Protein AF-A0A9Q1EUZ8-F1 (afdb_monomer_lite)

Foldseek 3Di:
DVVLVVVLVVLLVVLLVVLLVLVPDPDPVSVVQQPADWDKDWDWDQDPVRDIDIDIDIDRPDDGSSVVVSVVVVVVVCVVVPVVPDDPVSVVCSVVVSVVSVVVSVVVVVVVVVVVVVVVVVVVVVPDPPDDDDDDDD

pLDDT: mean 80.63, std 17.15, range [33.41, 96.69]

Radius of gyration: 24.56 Å; chains: 1; bounding box: 74×37×62 Å

Secondary structure (DSSP, 8-state):
-HHHHHHHHHHHHHHHHHHHHHHT---HHHHHHT---EEEEEEEEE-TTSPEEEEEEEEESS--HHHHHHHHHHHHHHHHTTGGGS-HHHHHHHHHHHHHHHHHHHHHHHHHHHHHHHHHHHHHTTS-----------

Structure (mmCIF, N/CA/C/O backbone):
data_AF-A0A9Q1EUZ8-F1
#
_entry.id   AF-A0A9Q1EUZ8-F1
#
loop_
_atom_site.group_PDB
_atom_site.id
_atom_site.type_symbol
_atom_site.label_atom_id
_atom_site.label_alt_id
_atom_site.label_comp_id
_atom_site.label_asym_id
_atom_site.label_entity_id
_atom_site.label_seq_id
_atom_site.pdbx_PDB_ins_code
_atom_site.Cartn_x
_atom_site.Cartn_y
_atom_site.Cartn_z
_atom_site.occupancy
_atom_site.B_iso_or_equiv
_atom_site.auth_seq_id
_atom_site.auth_comp_id
_atom_site.auth_asym_id
_atom_site.auth_atom_id
_atom_site.pdbx_PDB_model_num
ATOM 1 N N . MET A 1 1 ? 16.989 5.428 -17.709 1.00 70.31 1 MET A N 1
ATOM 2 C CA . MET A 1 1 ? 16.317 6.174 -16.622 1.00 70.31 1 MET A CA 1
ATOM 3 C C . MET A 1 1 ? 14.834 6.344 -16.920 1.00 70.31 1 MET A C 1
ATOM 5 O O . MET A 1 1 ? 14.034 5.830 -16.157 1.00 70.31 1 MET A O 1
ATOM 9 N N . GLU A 1 2 ? 14.455 6.940 -18.054 1.00 87.94 2 GLU A N 1
ATOM 10 C CA . GLU A 1 2 ? 13.038 7.210 -18.363 1.00 87.94 2 GLU A CA 1
ATOM 11 C C . GLU A 1 2 ? 12.147 5.958 -18.450 1.00 87.94 2 GLU A C 1
ATOM 13 O O . GLU A 1 2 ? 11.058 5.939 -17.888 1.00 87.94 2 GLU A O 1
ATOM 18 N N . ALA A 1 3 ? 12.634 4.867 -19.053 1.00 90.56 3 ALA A N 1
ATOM 19 C CA . ALA A 1 3 ? 11.889 3.605 -19.108 1.00 90.56 3 ALA A CA 1
ATOM 20 C C . ALA A 1 3 ? 11.552 3.048 -17.711 1.00 90.56 3 ALA A C 1
ATOM 22 O O . ALA A 1 3 ? 10.429 2.605 -17.479 1.00 90.56 3 ALA A O 1
ATOM 23 N N . TYR A 1 4 ? 12.496 3.126 -16.765 1.00 90.88 4 TYR A N 1
ATOM 24 C CA . TYR A 1 4 ? 12.273 2.693 -15.385 1.00 90.88 4 TYR A CA 1
ATOM 25 C C . TYR A 1 4 ? 11.244 3.563 -14.673 1.00 90.88 4 TYR A C 1
ATOM 27 O O . TYR A 1 4 ? 10.407 3.025 -13.962 1.00 90.88 4 TYR A O 1
ATOM 35 N N . ARG A 1 5 ? 11.271 4.879 -14.909 1.00 91.56 5 ARG A N 1
ATOM 36 C CA . ARG A 1 5 ? 10.309 5.834 -14.346 1.00 91.56 5 ARG A CA 1
ATOM 37 C C . ARG A 1 5 ? 8.890 5.600 -14.871 1.00 91.56 5 ARG A C 1
ATOM 39 O O . ARG A 1 5 ? 7.929 5.623 -14.108 1.00 91.56 5 ARG A O 1
ATOM 46 N N . ILE A 1 6 ? 8.753 5.363 -16.177 1.00 94.38 6 ILE A N 1
ATOM 47 C CA . ILE A 1 6 ? 7.460 5.055 -16.803 1.00 94.38 6 ILE A CA 1
ATOM 48 C C . ILE A 1 6 ? 6.915 3.737 -16.249 1.00 94.38 6 ILE A C 1
ATOM 50 O O . ILE A 1 6 ? 5.751 3.672 -15.852 1.00 94.38 6 ILE A O 1
ATOM 54 N N . TRP A 1 7 ? 7.758 2.703 -16.191 1.00 94.38 7 TRP A N 1
ATOM 55 C CA . TRP A 1 7 ? 7.381 1.403 -15.647 1.00 94.38 7 TRP A CA 1
ATOM 56 C C . TRP A 1 7 ? 6.995 1.487 -14.166 1.00 94.38 7 TRP A C 1
ATOM 58 O O . TRP A 1 7 ? 5.919 1.015 -13.808 1.00 94.38 7 TRP A O 1
ATOM 68 N N . SER A 1 8 ? 7.807 2.129 -13.319 1.00 94.19 8 SER A N 1
ATOM 69 C CA . SER A 1 8 ? 7.534 2.233 -11.881 1.00 94.19 8 SER A CA 1
ATOM 70 C C . SER A 1 8 ? 6.240 2.997 -11.604 1.00 94.19 8 SER A C 1
ATOM 72 O O . SER A 1 8 ? 5.414 2.544 -10.813 1.00 94.19 8 SER A O 1
ATOM 74 N N . SER A 1 9 ? 6.008 4.105 -12.314 1.00 94.44 9 SER A N 1
ATOM 75 C CA . SER A 1 9 ? 4.767 4.876 -12.216 1.00 94.44 9 SER A CA 1
ATOM 76 C C . SER A 1 9 ? 3.547 4.070 -12.671 1.00 94.44 9 SER A C 1
ATOM 78 O O . SER A 1 9 ? 2.504 4.106 -12.018 1.00 94.44 9 SER A O 1
ATOM 80 N N . ALA A 1 10 ? 3.656 3.333 -13.781 1.00 95.56 10 ALA A N 1
ATOM 81 C CA . ALA A 1 10 ? 2.566 2.501 -14.281 1.00 95.56 10 ALA A CA 1
ATOM 82 C C . ALA A 1 10 ? 2.234 1.348 -13.327 1.00 95.56 10 ALA A C 1
ATOM 84 O O . ALA A 1 10 ? 1.060 1.130 -13.031 1.00 95.56 10 ALA A O 1
ATOM 85 N N . LEU A 1 11 ? 3.258 0.663 -12.816 1.00 95.62 11 LEU A N 1
ATOM 86 C CA . LEU A 1 11 ? 3.117 -0.420 -11.850 1.00 95.62 11 LEU A CA 1
ATOM 87 C C . LEU A 1 11 ? 2.468 0.070 -10.552 1.00 95.62 11 LEU A C 1
ATOM 89 O O . LEU A 1 11 ? 1.473 -0.497 -10.110 1.00 95.62 11 LEU A O 1
ATOM 93 N N . SER A 1 12 ? 3.001 1.150 -9.977 1.00 96.62 12 SER A N 1
ATOM 94 C CA . SER A 1 12 ? 2.480 1.754 -8.749 1.00 96.62 12 SER A CA 1
ATOM 95 C C . SER A 1 12 ? 0.999 2.114 -8.888 1.00 96.62 12 SER A C 1
ATOM 97 O O . SER A 1 12 ? 0.182 1.701 -8.067 1.00 96.62 12 SER A O 1
ATOM 99 N N . ARG A 1 13 ? 0.618 2.781 -9.985 1.00 96.25 13 ARG A N 1
ATOM 100 C CA . ARG A 1 13 ? -0.782 3.134 -10.260 1.00 96.25 13 ARG A CA 1
ATOM 101 C C . ARG A 1 13 ? -1.705 1.923 -10.360 1.00 96.25 13 ARG A C 1
ATOM 103 O O . ARG A 1 13 ? -2.816 1.982 -9.845 1.00 96.25 13 ARG A O 1
ATOM 110 N N . GLU A 1 14 ? -1.288 0.855 -11.038 1.00 96.19 14 GLU A N 1
ATOM 111 C CA . GLU A 1 14 ? -2.137 -0.332 -11.189 1.00 96.19 14 GLU A CA 1
ATOM 112 C C . GLU A 1 14 ? -2.330 -1.057 -9.853 1.00 96.19 14 GLU A C 1
ATOM 114 O O . GLU A 1 14 ? -3.455 -1.414 -9.499 1.00 96.19 14 GLU A O 1
ATOM 119 N N . LEU A 1 15 ? -1.253 -1.211 -9.075 1.00 96.44 15 LEU A N 1
ATOM 120 C CA . LEU A 1 15 ? -1.316 -1.831 -7.751 1.00 96.44 15 LEU A CA 1
ATOM 121 C C . LEU A 1 15 ? -2.191 -1.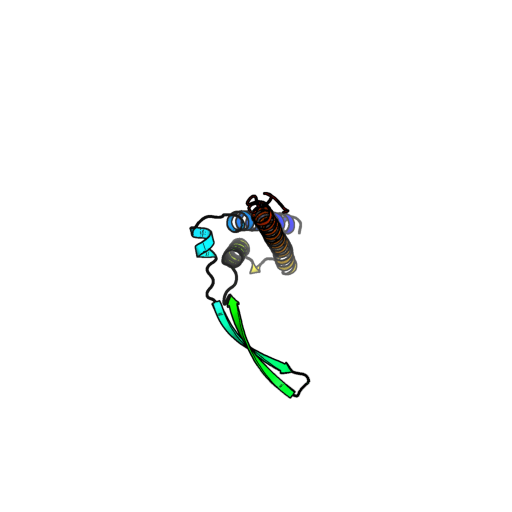024 -6.792 1.00 96.44 15 LEU A C 1
ATOM 123 O O . LEU A 1 15 ? -3.053 -1.600 -6.131 1.00 96.44 15 LEU A O 1
ATOM 127 N N . VAL A 1 16 ? -2.023 0.301 -6.762 1.00 96.31 16 VAL A N 1
ATOM 128 C CA . VAL A 1 16 ? -2.853 1.201 -5.950 1.00 96.31 16 VAL A CA 1
ATOM 129 C C . VAL A 1 16 ? -4.310 1.134 -6.397 1.00 96.31 16 VAL A C 1
ATOM 131 O O . VAL A 1 16 ? -5.192 1.027 -5.556 1.00 96.31 16 VAL A O 1
ATOM 134 N N . ARG A 1 17 ? -4.594 1.107 -7.706 1.00 95.62 17 ARG A N 1
ATOM 135 C CA . ARG A 1 17 ? -5.969 0.979 -8.213 1.00 95.62 17 ARG A CA 1
ATOM 136 C C . ARG A 1 17 ? -6.632 -0.315 -7.742 1.00 95.62 17 ARG A C 1
ATOM 138 O O . ARG A 1 17 ? -7.773 -0.281 -7.280 1.00 95.62 17 ARG A O 1
ATOM 145 N N . SER A 1 18 ? -5.928 -1.444 -7.841 1.00 93.12 18 SER A N 1
ATOM 146 C CA . SER A 1 18 ? -6.425 -2.733 -7.346 1.00 93.12 18 SER A CA 1
ATOM 147 C C . SER A 1 18 ? -6.640 -2.707 -5.832 1.00 93.12 18 SER A C 1
ATOM 149 O O . SER A 1 18 ? -7.650 -3.213 -5.345 1.00 93.12 18 SER A O 1
ATOM 151 N N . PHE A 1 19 ? -5.704 -2.110 -5.095 1.00 92.88 19 PHE A N 1
ATOM 152 C CA . PHE A 1 19 ? -5.784 -1.941 -3.650 1.00 92.88 19 PHE A CA 1
ATOM 153 C C . PHE A 1 19 ? -6.996 -1.092 -3.246 1.00 92.88 19 PHE A C 1
ATOM 155 O O . PHE A 1 19 ? -7.795 -1.545 -2.434 1.00 92.88 19 PHE A O 1
ATOM 162 N N . THR A 1 20 ? -7.195 0.078 -3.857 1.00 93.06 20 THR A N 1
ATOM 163 C CA . THR A 1 20 ? -8.340 0.964 -3.605 1.00 93.06 20 THR A CA 1
ATOM 164 C C . THR A 1 20 ? -9.659 0.262 -3.899 1.00 93.06 20 THR A C 1
ATOM 166 O O . THR A 1 20 ? -10.597 0.380 -3.111 1.00 93.06 20 THR A O 1
ATOM 169 N N . GLY A 1 21 ? -9.734 -0.489 -5.003 1.00 90.88 21 GLY A N 1
ATOM 170 C CA . GLY A 1 21 ? -10.919 -1.272 -5.348 1.00 90.88 21 GLY A CA 1
ATOM 171 C C . GLY A 1 21 ? -11.259 -2.298 -4.268 1.00 90.88 21 GLY A C 1
ATOM 172 O O . GLY A 1 21 ? -12.401 -2.361 -3.820 1.00 90.88 21 GLY A O 1
ATOM 173 N N . ALA A 1 22 ? -10.265 -3.050 -3.793 1.00 87.75 22 ALA A N 1
ATOM 174 C CA . ALA A 1 22 ? -10.459 -4.012 -2.712 1.00 87.75 22 ALA A CA 1
ATOM 175 C C . ALA A 1 22 ? -10.815 -3.331 -1.378 1.00 87.75 22 ALA A C 1
ATOM 177 O O . ALA A 1 22 ? -11.727 -3.786 -0.693 1.00 87.75 22 ALA A O 1
ATOM 178 N N . LEU A 1 23 ? -10.141 -2.226 -1.042 1.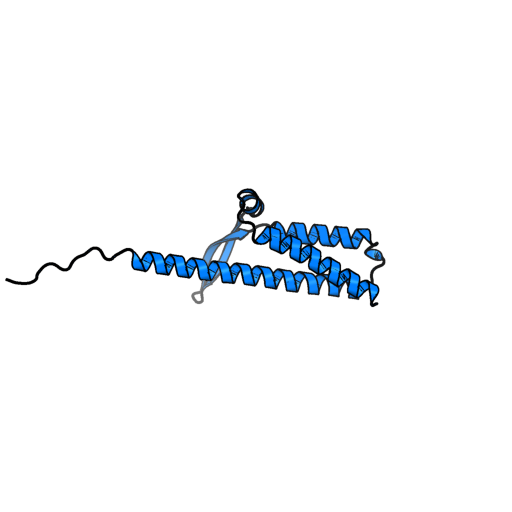00 87.62 23 LEU A N 1
ATOM 179 C CA . LEU A 1 23 ? -10.300 -1.489 0.214 1.00 87.62 23 LEU A CA 1
ATOM 180 C C . LEU A 1 23 ? -11.716 -0.930 0.404 1.00 87.62 23 LEU A C 1
ATOM 182 O O . LEU A 1 23 ? -12.238 -0.961 1.513 1.00 87.62 23 LEU A O 1
ATOM 186 N N . HIS A 1 24 ? -12.328 -0.423 -0.668 1.00 85.00 24 HIS A N 1
ATOM 187 C CA . HIS A 1 24 ? -13.654 0.206 -0.630 1.00 85.00 24 HIS A CA 1
ATOM 188 C C . HIS A 1 24 ? -14.800 -0.765 -0.951 1.00 85.00 24 HIS A C 1
ATOM 190 O O . HIS A 1 24 ? -15.953 -0.351 -1.071 1.00 85.00 24 HIS A O 1
ATOM 196 N N . THR A 1 25 ? -14.505 -2.054 -1.130 1.00 83.44 25 THR A N 1
ATOM 197 C CA . THR A 1 25 ? -15.538 -3.061 -1.371 1.00 83.44 25 THR A CA 1
ATOM 198 C C . THR A 1 25 ? -16.162 -3.491 -0.039 1.00 83.44 25 THR A C 1
ATOM 200 O O . THR A 1 25 ? -15.489 -4.100 0.786 1.00 83.44 25 THR A O 1
ATOM 203 N N . ASP A 1 26 ? -17.468 -3.274 0.142 1.00 72.31 26 ASP A N 1
ATOM 204 C CA . ASP A 1 26 ? -18.245 -3.660 1.344 1.00 72.31 26 ASP A CA 1
ATOM 205 C C . ASP A 1 26 ? -18.822 -5.096 1.272 1.00 72.31 26 ASP A C 1
ATOM 207 O O . ASP A 1 26 ? -19.886 -5.411 1.808 1.00 72.31 26 ASP A O 1
ATOM 211 N N . SER A 1 27 ? -18.149 -6.010 0.570 1.00 78.62 27 SER A N 1
ATOM 212 C CA . SER A 1 27 ? -18.600 -7.405 0.475 1.00 78.62 27 SER A CA 1
ATOM 213 C C . SER A 1 27 ? -18.356 -8.181 1.779 1.00 78.62 27 SER A C 1
ATOM 215 O O . SER A 1 27 ? -17.380 -7.953 2.488 1.00 78.62 27 SER A O 1
ATOM 217 N N . ALA A 1 28 ? -19.175 -9.195 2.073 1.00 70.56 28 ALA A N 1
ATOM 218 C CA . ALA A 1 28 ? -18.921 -10.076 3.221 1.00 70.56 28 ALA A CA 1
ATOM 219 C C . ALA A 1 28 ? -17.531 -10.748 3.151 1.00 70.56 28 ALA A C 1
ATOM 221 O O . ALA A 1 28 ? -16.876 -10.940 4.172 1.00 70.56 28 ALA A O 1
ATOM 222 N N . GLY A 1 29 ? -17.055 -11.058 1.938 1.00 70.69 29 GLY A N 1
ATOM 223 C CA . GLY A 1 29 ? -15.726 -11.627 1.712 1.00 70.69 29 GLY A CA 1
ATOM 224 C C . GLY A 1 29 ? -14.584 -10.660 2.029 1.00 70.69 29 GLY A C 1
ATOM 225 O O . GLY A 1 29 ? -13.583 -11.087 2.595 1.00 70.69 29 GLY A O 1
ATOM 226 N N . SER A 1 30 ? -14.731 -9.366 1.732 1.00 66.62 30 SER A N 1
ATOM 227 C CA . SER A 1 30 ? -13.727 -8.351 2.082 1.00 66.62 30 SER A CA 1
ATOM 228 C C . SER A 1 30 ? -13.695 -8.091 3.586 1.00 66.62 30 SER A C 1
ATOM 230 O O . SER A 1 30 ? -12.612 -8.029 4.159 1.00 66.62 30 SER A O 1
ATOM 232 N N . VAL A 1 31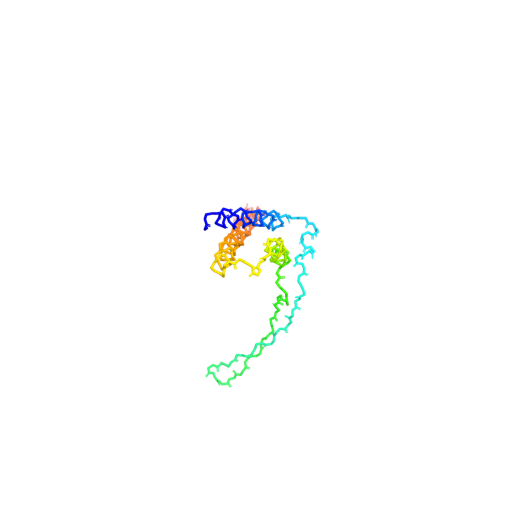 ? -14.852 -8.071 4.255 1.00 66.25 31 VAL A N 1
ATOM 233 C CA . VAL A 1 31 ? -14.923 -7.978 5.725 1.00 66.25 31 VAL A CA 1
ATOM 234 C C . VAL A 1 31 ? -14.204 -9.157 6.390 1.00 66.25 31 VAL A C 1
ATOM 236 O O . VAL A 1 31 ? -13.375 -8.957 7.278 1.00 66.25 31 VAL A O 1
ATOM 239 N N . LEU A 1 32 ? -14.454 -10.385 5.930 1.00 69.94 32 LEU A N 1
ATOM 240 C CA . LEU A 1 32 ? -13.769 -11.572 6.451 1.00 69.94 32 LEU A CA 1
ATOM 241 C C . LEU A 1 32 ? -12.275 -11.588 6.104 1.00 69.94 32 LEU A C 1
ATOM 243 O O . LEU A 1 32 ? -11.469 -11.970 6.944 1.00 69.94 32 LEU A O 1
ATOM 247 N N . ALA A 1 33 ? -11.884 -11.125 4.914 1.00 64.50 33 ALA A N 1
ATOM 248 C CA . ALA A 1 33 ? -10.475 -10.986 4.546 1.00 64.50 33 ALA A CA 1
ATOM 249 C C . ALA A 1 33 ? -9.740 -9.962 5.428 1.00 64.50 33 ALA A C 1
ATOM 251 O O . ALA A 1 33 ? -8.540 -10.087 5.647 1.00 64.50 33 ALA A O 1
ATOM 252 N N . THR A 1 34 ? -10.448 -8.970 5.977 1.00 65.44 34 THR A N 1
ATOM 253 C CA . THR A 1 34 ? -9.892 -8.023 6.957 1.00 65.44 34 THR A CA 1
ATOM 254 C C . THR A 1 34 ? -9.924 -8.507 8.402 1.00 65.44 34 THR A C 1
ATOM 256 O O . THR A 1 34 ? -9.432 -7.790 9.272 1.00 65.44 34 THR A O 1
ATOM 259 N N . ALA A 1 35 ? -10.486 -9.688 8.684 1.00 66.25 35 ALA A N 1
ATOM 260 C CA . ALA A 1 35 ? -10.526 -10.234 10.034 1.00 66.25 35 ALA A CA 1
ATOM 261 C C . ALA A 1 35 ? -9.110 -10.640 10.468 1.00 66.25 35 ALA A C 1
ATOM 263 O O . ALA A 1 35 ? -8.647 -11.753 10.227 1.00 66.25 35 ALA A O 1
ATOM 264 N N . THR A 1 36 ? -8.399 -9.703 11.088 1.00 68.50 36 THR A N 1
ATOM 265 C CA . THR A 1 36 ? -7.092 -9.950 11.686 1.00 68.50 36 THR A CA 1
ATOM 266 C C . THR A 1 36 ? -7.260 -10.692 13.006 1.00 68.50 36 THR A C 1
ATOM 268 O O . THR A 1 36 ? -8.233 -10.497 13.739 1.00 68.50 36 THR A O 1
ATOM 271 N N . ASN A 1 37 ? -6.295 -11.551 13.333 1.00 74.81 37 ASN A N 1
ATOM 272 C CA . ASN A 1 37 ? -6.176 -12.065 14.690 1.00 74.81 37 ASN A CA 1
ATOM 273 C C . ASN A 1 37 ? -5.791 -10.901 15.620 1.00 74.81 37 ASN A C 1
ATOM 275 O O . ASN A 1 37 ? -4.909 -10.114 15.274 1.00 74.81 37 ASN A O 1
ATOM 279 N N . TRP A 1 38 ? -6.443 -10.779 16.775 1.00 84.75 38 TRP A N 1
ATOM 280 C CA . TRP A 1 38 ? -6.158 -9.722 17.750 1.00 84.75 38 TRP A CA 1
ATOM 281 C C . TRP A 1 38 ? -5.379 -10.307 18.924 1.00 84.75 38 TRP A C 1
ATOM 283 O O . TRP A 1 38 ? -5.850 -11.241 19.571 1.00 84.75 38 TRP A O 1
ATOM 293 N N . GLU A 1 39 ? -4.202 -9.754 19.194 1.00 87.50 39 GLU A N 1
ATOM 294 C CA . GLU A 1 39 ? -3.353 -10.133 20.324 1.00 87.50 39 GLU A CA 1
ATOM 295 C C . GLU A 1 39 ? -3.602 -9.193 21.508 1.00 87.50 39 GLU A C 1
ATOM 297 O O . GLU A 1 39 ? -3.793 -7.990 21.322 1.00 87.50 39 GLU A O 1
ATOM 302 N N . GLU A 1 40 ? -3.643 -9.748 22.721 1.00 89.50 40 GLU A N 1
ATOM 303 C CA . GLU A 1 40 ? -3.762 -8.977 23.960 1.00 89.50 40 GLU A CA 1
ATOM 304 C C . GLU A 1 40 ? -2.366 -8.573 24.446 1.00 89.50 40 GLU A C 1
ATOM 306 O O . GLU A 1 40 ? -1.524 -9.433 24.692 1.00 89.50 40 GLU A O 1
ATOM 311 N N . LEU A 1 41 ? -2.133 -7.268 24.592 1.00 88.12 41 LEU A N 1
ATOM 312 C CA . LEU A 1 41 ? -0.912 -6.711 25.162 1.00 88.12 41 LEU A CA 1
ATOM 313 C C . LEU A 1 41 ? -1.187 -6.106 26.536 1.00 88.12 41 LEU A C 1
ATOM 315 O O . LEU A 1 41 ? -2.136 -5.336 26.711 1.00 88.12 41 LEU A O 1
ATOM 319 N N . GLU A 1 42 ? -0.308 -6.417 27.486 1.00 89.94 42 GLU A N 1
ATOM 320 C CA . GLU A 1 42 ? -0.244 -5.758 28.787 1.00 89.94 42 GLU A CA 1
ATOM 321 C C . GLU A 1 42 ? 0.683 -4.543 28.699 1.00 89.94 42 GLU A C 1
ATOM 323 O O . GLU A 1 42 ? 1.854 -4.656 28.339 1.00 89.94 42 GLU A O 1
ATOM 328 N N . ILE A 1 43 ? 0.146 -3.369 29.019 1.00 89.12 43 ILE A N 1
ATOM 329 C CA . ILE A 1 43 ? 0.895 -2.122 29.133 1.00 89.12 43 ILE A CA 1
ATOM 330 C C . ILE A 1 43 ? 1.046 -1.821 30.617 1.00 89.12 43 ILE A C 1
ATOM 332 O O . ILE A 1 43 ? 0.053 -1.749 31.342 1.00 89.12 43 ILE A O 1
ATOM 336 N N . GLN A 1 44 ? 2.286 -1.631 31.056 1.00 85.25 44 GLN A N 1
ATOM 337 C CA . GLN A 1 44 ? 2.598 -1.144 32.392 1.00 85.25 44 GLN A CA 1
ATOM 338 C C . GLN A 1 44 ? 3.010 0.321 32.306 1.00 85.25 44 GLN A C 1
ATOM 340 O O . GLN A 1 44 ? 3.984 0.657 31.637 1.00 85.25 44 GLN A O 1
ATOM 345 N N . GLU A 1 45 ? 2.267 1.182 32.991 1.00 83.81 45 GLU A N 1
ATOM 346 C CA . GLU A 1 45 ? 2.583 2.600 33.136 1.00 83.81 45 GLU A CA 1
ATOM 347 C C . GLU A 1 45 ? 2.940 2.897 34.590 1.00 83.81 45 GLU A C 1
ATOM 349 O O . GLU A 1 45 ? 2.240 2.486 35.514 1.00 83.81 45 GLU A O 1
ATOM 354 N N . GLU A 1 46 ? 4.035 3.618 34.803 1.00 81.81 46 GLU A N 1
ATOM 355 C CA . GLU A 1 46 ? 4.428 4.105 36.123 1.00 81.81 46 GLU A CA 1
ATOM 356 C C . GLU A 1 46 ? 3.778 5.474 36.354 1.00 81.81 46 GLU A C 1
ATOM 358 O O . GLU A 1 46 ? 4.046 6.437 35.637 1.00 81.81 46 GLU A O 1
ATOM 363 N N . ALA A 1 47 ? 2.881 5.562 37.335 1.00 78.31 47 ALA A N 1
ATOM 364 C CA . ALA A 1 47 ? 2.264 6.819 37.729 1.00 78.31 47 ALA A CA 1
ATOM 365 C C . ALA A 1 47 ? 3.266 7.692 38.498 1.00 78.31 47 ALA A C 1
ATOM 367 O O . ALA A 1 47 ? 4.138 7.184 39.203 1.00 78.31 47 ALA A O 1
ATOM 368 N N . GLU A 1 48 ? 3.078 9.015 38.462 1.00 79.50 48 GLU A N 1
ATOM 369 C CA . GLU A 1 48 ? 3.912 9.994 39.188 1.00 79.50 48 GLU A CA 1
ATOM 370 C C . GLU A 1 48 ? 3.985 9.733 40.709 1.00 79.50 48 GLU A C 1
ATOM 372 O O . GLU A 1 48 ? 4.911 10.179 41.381 1.00 79.50 48 GLU A O 1
ATOM 377 N N . SER A 1 49 ? 3.029 8.974 41.257 1.00 78.62 49 SER A N 1
ATOM 378 C CA . SER A 1 49 ? 2.990 8.528 42.654 1.00 78.62 49 SER A CA 1
ATOM 379 C C . SER A 1 49 ? 3.877 7.311 42.966 1.00 78.62 49 SER A C 1
ATOM 381 O O . SER A 1 49 ? 3.884 6.853 44.109 1.00 78.62 49 SER A O 1
ATOM 383 N N . GLY A 1 50 ? 4.592 6.759 41.979 1.00 76.50 50 GLY A N 1
ATOM 384 C CA . GLY A 1 50 ? 5.385 5.530 42.111 1.00 76.50 50 GLY A CA 1
ATOM 385 C C . GLY A 1 50 ? 4.550 4.243 42.116 1.00 76.50 50 GLY A C 1
ATOM 386 O O . GLY A 1 50 ? 5.057 3.178 42.459 1.00 76.50 50 GLY A O 1
ATOM 387 N N . SER A 1 51 ? 3.263 4.328 41.764 1.00 75.06 51 SER A N 1
ATOM 388 C CA . SER A 1 51 ? 2.396 3.158 41.580 1.00 75.06 51 SER A CA 1
ATOM 389 C C . SER A 1 51 ? 2.385 2.726 40.114 1.00 75.06 51 SER A C 1
ATOM 391 O O . SER A 1 51 ? 2.294 3.567 39.226 1.00 75.06 51 SER A O 1
ATOM 393 N N . SER A 1 52 ? 2.469 1.423 39.841 1.00 77.06 52 SER A N 1
ATOM 394 C CA . SER A 1 52 ? 2.356 0.899 38.476 1.00 77.06 52 SER A CA 1
ATOM 395 C C . SER A 1 52 ? 0.900 0.567 38.143 1.00 77.06 52 SER A C 1
ATOM 397 O O . SER A 1 52 ? 0.259 -0.201 38.867 1.00 77.06 52 SER A O 1
ATOM 399 N N . VAL A 1 53 ? 0.388 1.074 37.028 1.00 84.62 53 VAL A N 1
ATOM 400 C CA . VAL A 1 53 ? -0.930 0.744 36.481 1.00 84.62 53 VAL A CA 1
ATOM 401 C C . VAL A 1 53 ? -0.734 -0.233 35.327 1.00 84.62 53 VAL A C 1
ATOM 403 O O . VAL A 1 53 ? -0.019 0.061 34.375 1.00 84.62 53 VAL A O 1
ATOM 406 N N . THR A 1 54 ? -1.354 -1.414 35.409 1.00 85.12 54 THR A N 1
ATOM 407 C CA . THR A 1 54 ? -1.354 -2.391 34.306 1.00 85.12 54 THR A CA 1
ATOM 408 C C . THR A 1 54 ? -2.674 -2.298 33.548 1.00 85.12 54 THR A C 1
ATOM 410 O O . THR A 1 54 ? -3.741 -2.436 34.147 1.00 85.12 54 THR A O 1
ATOM 413 N N . SER A 1 55 ? -2.615 -2.078 32.238 1.00 88.81 55 SER A N 1
ATOM 414 C CA . SER A 1 55 ? -3.778 -2.072 31.348 1.00 88.81 55 SER A CA 1
ATOM 415 C C . SER A 1 55 ? -3.631 -3.131 30.257 1.00 88.81 55 SER A C 1
ATOM 417 O O . SER A 1 55 ? -2.523 -3.502 29.882 1.00 88.81 55 SER A O 1
ATOM 419 N N . LYS A 1 56 ? -4.759 -3.655 29.769 1.00 89.25 56 LYS A N 1
ATOM 420 C CA . LYS A 1 56 ? -4.802 -4.641 28.684 1.00 89.25 56 LYS A CA 1
ATOM 421 C C . LYS A 1 56 ? -5.443 -4.016 27.462 1.00 89.25 56 LYS A C 1
ATOM 423 O O . LYS A 1 56 ? -6.587 -3.567 27.535 1.00 89.25 56 LYS A O 1
ATOM 428 N N . ILE A 1 57 ? -4.727 -4.014 26.345 1.00 90.62 57 ILE A N 1
ATOM 429 C CA . ILE A 1 57 ? -5.257 -3.582 25.051 1.00 90.62 57 ILE A CA 1
ATOM 430 C C . ILE A 1 57 ? -5.202 -4.731 24.053 1.00 90.62 57 ILE A C 1
ATOM 432 O O . ILE A 1 57 ? -4.420 -5.662 24.208 1.00 90.62 57 ILE A O 1
ATOM 436 N N . ARG A 1 58 ? -6.028 -4.664 23.007 1.00 86.25 58 ARG A N 1
ATOM 437 C CA . ARG A 1 58 ? -5.943 -5.594 21.880 1.00 86.25 58 ARG A CA 1
ATOM 438 C C . ARG A 1 58 ? -5.440 -4.874 20.647 1.00 86.25 58 ARG A C 1
ATOM 440 O O . ARG A 1 58 ? -5.980 -3.826 20.299 1.00 86.25 58 ARG A O 1
ATOM 447 N N . LEU A 1 59 ? -4.455 -5.459 19.977 1.00 84.81 59 LEU A N 1
ATOM 448 C CA . LEU A 1 59 ? -3.904 -4.945 18.727 1.00 84.81 59 LEU A CA 1
ATOM 449 C C . LEU A 1 59 ? -4.010 -6.001 17.619 1.00 84.81 59 LEU A C 1
ATOM 451 O O . LEU A 1 59 ? -3.941 -7.198 17.908 1.00 84.81 59 LEU A O 1
ATOM 455 N N . PRO A 1 60 ? -4.171 -5.594 16.349 1.00 83.25 60 PRO A N 1
ATOM 456 C CA . PRO A 1 60 ? -4.056 -6.515 15.228 1.00 83.25 60 PRO A CA 1
ATOM 457 C C . PRO A 1 60 ? -2.663 -7.157 15.217 1.00 83.25 60 PRO A C 1
ATOM 459 O O . PRO A 1 60 ? -1.659 -6.454 15.135 1.00 83.25 60 PRO A O 1
ATOM 462 N N . ALA A 1 61 ? -2.600 -8.486 15.250 1.00 82.38 61 ALA A N 1
ATOM 463 C CA . ALA A 1 61 ? -1.345 -9.242 15.215 1.00 82.38 61 ALA A CA 1
ATOM 464 C C . ALA A 1 61 ? -0.700 -9.271 13.814 1.00 82.38 61 ALA A C 1
ATOM 466 O O . ALA A 1 61 ? 0.416 -9.755 13.636 1.00 82.38 61 ALA A O 1
ATOM 467 N N . GLN A 1 62 ? -1.424 -8.808 12.791 1.00 79.00 62 GLN A N 1
ATOM 468 C CA . GLN A 1 62 ? -1.022 -8.868 11.389 1.00 79.00 62 GLN A CA 1
ATOM 469 C C . GLN A 1 62 ? -1.400 -7.574 10.659 1.00 79.00 62 GLN A C 1
ATOM 471 O O . GLN A 1 62 ? -2.387 -6.925 11.029 1.00 79.00 62 GLN A O 1
ATOM 476 N N . PRO A 1 63 ? -0.650 -7.198 9.603 1.00 77.94 63 PRO A N 1
ATOM 477 C CA . PRO A 1 63 ? -1.063 -6.124 8.712 1.00 77.94 63 PRO A CA 1
ATOM 478 C C . PRO A 1 63 ? -2.398 -6.466 8.046 1.00 77.94 63 PRO A C 1
ATOM 480 O O . PRO A 1 63 ? -2.775 -7.632 7.919 1.00 77.94 63 PRO A O 1
ATOM 483 N N . SER A 1 64 ? -3.111 -5.441 7.581 1.00 80.81 64 SER A N 1
ATOM 484 C CA . SER A 1 64 ? -4.345 -5.677 6.836 1.00 80.81 64 SER A CA 1
ATOM 485 C C . SER A 1 64 ? -4.069 -6.485 5.562 1.00 80.81 64 SER A C 1
ATOM 487 O O . SER A 1 64 ? -3.040 -6.314 4.896 1.00 80.81 64 SER A O 1
ATOM 489 N N . TRP A 1 65 ? -5.024 -7.336 5.191 1.00 83.69 65 TRP A N 1
ATOM 490 C CA . TRP A 1 65 ? -4.935 -8.167 3.992 1.00 83.69 65 TRP A CA 1
ATOM 491 C C . TRP A 1 65 ? -4.645 -7.364 2.717 1.00 83.69 65 TRP A C 1
ATOM 493 O O . TRP A 1 65 ? -3.863 -7.797 1.871 1.00 83.69 65 TRP A O 1
ATOM 503 N N . TYR A 1 66 ? -5.220 -6.165 2.599 1.00 88.06 66 TYR A N 1
ATOM 504 C CA . TYR A 1 66 ? -5.022 -5.289 1.444 1.00 88.06 66 TYR A CA 1
ATOM 505 C C . TYR A 1 66 ? -3.549 -4.905 1.253 1.00 88.06 66 TYR A C 1
ATOM 507 O O . TYR A 1 66 ? -3.031 -4.990 0.140 1.00 88.06 66 TYR A O 1
ATOM 515 N N . ILE A 1 67 ? -2.858 -4.547 2.343 1.00 89.31 67 ILE A N 1
ATOM 516 C CA . ILE A 1 67 ? -1.420 -4.250 2.321 1.00 89.31 67 ILE A CA 1
ATOM 517 C C . ILE A 1 67 ? -0.617 -5.494 1.964 1.00 89.31 67 ILE A C 1
ATOM 519 O O . ILE A 1 67 ? 0.280 -5.428 1.127 1.00 89.31 67 ILE A O 1
ATOM 523 N N . GLN A 1 68 ? -0.942 -6.633 2.575 1.00 89.81 68 GLN A N 1
ATOM 524 C CA . GLN A 1 68 ? -0.216 -7.874 2.328 1.00 89.81 68 GLN A CA 1
ATOM 525 C C . GLN A 1 68 ? -0.318 -8.306 0.857 1.00 89.81 68 GLN A C 1
ATOM 527 O O . GLN A 1 68 ? 0.695 -8.655 0.249 1.00 89.81 68 GLN A O 1
ATOM 532 N N . SER A 1 69 ? -1.512 -8.224 0.262 1.00 90.69 69 SER A N 1
ATOM 533 C CA . SER A 1 69 ? -1.726 -8.519 -1.158 1.00 90.69 69 SER A CA 1
ATOM 534 C C . SER A 1 69 ? -0.985 -7.536 -2.069 1.00 90.69 69 SER A C 1
ATOM 536 O O . SER A 1 69 ? -0.318 -7.968 -3.011 1.00 90.69 69 SER A O 1
ATOM 538 N N . LEU A 1 70 ? -1.027 -6.234 -1.762 1.00 94.44 70 LEU A N 1
ATOM 539 C CA . LEU A 1 70 ? -0.303 -5.213 -2.522 1.00 94.44 70 LEU A CA 1
ATOM 540 C C . LEU A 1 70 ? 1.210 -5.459 -2.511 1.00 94.44 70 LEU A C 1
ATOM 542 O O . LEU A 1 70 ? 1.833 -5.464 -3.572 1.00 94.44 70 LEU A O 1
ATOM 546 N N . LEU A 1 71 ? 1.799 -5.707 -1.337 1.00 94.62 71 LEU A N 1
ATOM 547 C CA . LEU A 1 71 ? 3.235 -5.968 -1.202 1.00 94.62 71 LEU A CA 1
ATOM 548 C C . LEU A 1 71 ? 3.646 -7.251 -1.929 1.00 94.62 71 LEU A C 1
ATOM 550 O O . LEU A 1 71 ? 4.683 -7.281 -2.592 1.00 94.62 71 LEU A O 1
ATOM 554 N N . PHE A 1 72 ? 2.821 -8.297 -1.853 1.00 94.31 72 PHE A N 1
ATOM 555 C CA . PHE A 1 72 ? 3.059 -9.538 -2.582 1.00 94.31 72 PHE A CA 1
ATOM 556 C C . PHE A 1 72 ? 3.085 -9.307 -4.100 1.00 94.31 72 PHE A C 1
ATOM 558 O O . PHE A 1 72 ? 4.038 -9.714 -4.767 1.00 94.31 72 PHE A O 1
ATOM 565 N N . HIS A 1 73 ? 2.093 -8.602 -4.649 1.00 95.50 73 HIS A N 1
ATOM 566 C CA . HIS A 1 73 ? 2.046 -8.300 -6.081 1.00 95.50 73 HIS A CA 1
ATOM 567 C C . HIS A 1 73 ? 3.164 -7.349 -6.525 1.00 95.50 73 HIS A C 1
ATOM 569 O O . HIS A 1 73 ? 3.738 -7.553 -7.594 1.00 95.50 73 HIS A O 1
ATOM 575 N N . LEU A 1 74 ? 3.544 -6.371 -5.697 1.00 95.44 74 LEU A N 1
ATOM 576 C CA . LEU A 1 74 ? 4.706 -5.517 -5.956 1.00 95.44 74 LEU A CA 1
ATOM 577 C C . LEU A 1 74 ? 5.986 -6.352 -6.097 1.00 95.44 74 LEU A C 1
ATOM 579 O O . LEU A 1 74 ? 6.733 -6.185 -7.061 1.00 95.44 74 LEU A O 1
ATOM 583 N N . CYS A 1 75 ? 6.212 -7.293 -5.176 1.00 94.69 75 CYS A N 1
ATOM 584 C CA . CYS A 1 75 ? 7.349 -8.209 -5.229 1.00 94.69 75 CYS A CA 1
ATOM 585 C C . CYS A 1 75 ? 7.318 -9.102 -6.475 1.00 94.69 75 CYS A C 1
ATOM 587 O O . CYS A 1 75 ? 8.358 -9.290 -7.105 1.00 94.69 75 CYS A O 1
ATOM 589 N N . LEU A 1 76 ? 6.153 -9.638 -6.856 1.00 95.62 76 LEU A N 1
ATOM 590 C CA . LEU A 1 76 ? 6.021 -10.432 -8.082 1.00 95.62 76 LEU A CA 1
ATOM 591 C C . LEU A 1 76 ? 6.411 -9.628 -9.324 1.00 95.62 76 LEU A C 1
ATOM 593 O O . LEU A 1 76 ? 7.176 -10.113 -10.154 1.00 95.62 76 LEU A O 1
ATOM 597 N N . GLU A 1 77 ? 5.927 -8.395 -9.436 1.00 94.94 77 GLU A N 1
ATOM 598 C CA . GLU A 1 77 ? 6.179 -7.535 -10.593 1.00 94.94 77 GLU A CA 1
ATOM 599 C C . GLU A 1 77 ? 7.645 -7.100 -10.689 1.00 94.94 77 GLU A C 1
ATOM 601 O O . GLU A 1 77 ? 8.235 -7.132 -11.770 1.00 94.94 77 GLU A O 1
ATOM 606 N N . VAL A 1 78 ? 8.270 -6.786 -9.553 1.00 94.44 78 VAL A N 1
ATOM 607 C CA . VAL A 1 78 ? 9.711 -6.508 -9.473 1.00 94.44 78 VAL A CA 1
ATOM 608 C C . VAL A 1 78 ? 10.530 -7.751 -9.837 1.00 94.44 78 VAL A C 1
ATOM 610 O O . VAL A 1 78 ? 11.483 -7.666 -10.612 1.00 94.44 78 VAL A O 1
ATOM 613 N N . ASN A 1 79 ? 10.160 -8.926 -9.327 1.00 93.50 79 ASN A N 1
ATOM 614 C CA . ASN A 1 79 ? 10.868 -10.169 -9.630 1.00 93.50 79 ASN A CA 1
ATOM 615 C C . ASN A 1 79 ? 10.711 -10.580 -11.100 1.00 93.50 79 ASN A C 1
ATOM 617 O O . ASN A 1 79 ? 11.669 -11.083 -11.687 1.00 93.50 79 ASN A O 1
ATOM 621 N N . ARG A 1 80 ? 9.557 -10.302 -11.722 1.00 92.94 80 ARG A N 1
ATOM 622 C CA . ARG A 1 80 ? 9.284 -10.606 -13.136 1.00 92.94 80 ARG A CA 1
ATOM 623 C C . ARG A 1 80 ? 10.245 -9.903 -14.091 1.00 92.94 80 ARG A C 1
ATOM 625 O O . ARG A 1 80 ? 10.600 -10.474 -15.117 1.00 92.94 80 ARG A O 1
ATOM 632 N N . VAL A 1 81 ? 10.674 -8.687 -13.761 1.00 91.38 81 VAL A N 1
ATOM 633 C CA . VAL A 1 81 ? 11.633 -7.916 -14.573 1.00 91.38 81 VAL A CA 1
ATOM 634 C C . VAL A 1 81 ? 13.092 -8.154 -14.170 1.00 91.38 81 VAL A C 1
ATOM 636 O O . VAL A 1 81 ? 13.985 -7.480 -14.674 1.00 91.38 81 VAL A O 1
ATOM 639 N N . GLY A 1 82 ? 13.349 -9.104 -13.265 1.00 87.62 82 GLY A N 1
ATOM 640 C CA . GLY A 1 82 ? 14.680 -9.351 -12.724 1.00 87.62 82 GLY A CA 1
ATOM 641 C C . GLY A 1 82 ? 15.098 -8.266 -11.735 1.00 87.62 82 GLY A C 1
ATOM 642 O O . GLY A 1 82 ? 16.066 -7.554 -11.969 1.00 87.62 82 GLY A O 1
ATOM 643 N N . GLY A 1 83 ? 14.393 -8.152 -10.606 1.00 83.31 83 GLY A N 1
ATOM 644 C CA . GLY A 1 83 ? 14.602 -7.099 -9.602 1.00 83.31 83 GLY A CA 1
ATOM 645 C C . GLY A 1 83 ? 16.043 -6.911 -9.109 1.00 83.31 83 GLY A C 1
ATOM 646 O O . GLY A 1 83 ? 16.420 -5.802 -8.747 1.00 83.31 83 GLY A O 1
ATOM 647 N N . HIS A 1 84 ? 16.877 -7.953 -9.167 1.00 86.56 84 HIS A N 1
ATOM 648 C CA . HIS A 1 84 ? 18.309 -7.878 -8.852 1.00 86.56 84 HIS A CA 1
ATOM 649 C C . HIS A 1 84 ? 19.116 -7.011 -9.837 1.00 86.56 84 HIS A C 1
ATOM 651 O O . HIS A 1 84 ? 20.187 -6.526 -9.484 1.00 86.56 84 HIS A O 1
ATOM 657 N N . ALA A 1 85 ? 18.616 -6.815 -11.058 1.00 88.12 85 ALA A N 1
ATOM 658 C CA . ALA A 1 85 ? 19.216 -5.968 -12.084 1.00 88.12 85 ALA A CA 1
ATOM 659 C C . ALA A 1 85 ? 18.702 -4.516 -12.037 1.00 88.12 85 ALA A C 1
ATOM 661 O O . ALA A 1 85 ? 19.235 -3.652 -12.738 1.00 88.12 85 ALA A O 1
ATOM 662 N N . LEU A 1 86 ? 17.676 -4.223 -11.225 1.00 89.62 86 LEU A N 1
ATOM 663 C CA . LEU A 1 86 ? 17.137 -2.872 -11.099 1.00 89.62 86 LEU A CA 1
ATOM 664 C C . LEU A 1 86 ? 18.043 -1.997 -10.219 1.00 89.62 86 LEU A C 1
ATOM 666 O O . LEU A 1 86 ? 18.483 -2.432 -9.151 1.00 89.62 86 LEU A O 1
ATOM 670 N N . PRO A 1 87 ? 18.289 -0.730 -10.605 1.00 92.31 87 PRO A N 1
ATOM 671 C CA . PRO A 1 87 ? 18.990 0.208 -9.742 1.00 92.31 87 PRO A CA 1
ATOM 672 C C . PRO A 1 87 ? 18.266 0.367 -8.401 1.00 92.31 87 PRO A C 1
ATOM 674 O O . PRO A 1 87 ? 17.050 0.564 -8.358 1.00 92.31 87 PRO A O 1
ATOM 677 N N . LYS A 1 88 ? 19.021 0.370 -7.297 1.00 92.38 88 LYS A N 1
ATOM 678 C CA . LYS A 1 88 ? 18.463 0.530 -5.942 1.00 92.38 88 LYS A CA 1
ATOM 679 C C . LYS A 1 88 ? 17.596 1.787 -5.804 1.00 92.38 88 LYS A C 1
ATOM 681 O O . LYS A 1 88 ? 16.560 1.738 -5.151 1.00 92.38 88 LYS A O 1
ATOM 686 N N . VAL A 1 89 ? 17.997 2.882 -6.453 1.00 92.94 89 VAL A N 1
ATOM 687 C CA . VAL A 1 89 ? 17.242 4.145 -6.463 1.00 92.94 89 VAL A CA 1
ATOM 688 C C . VAL A 1 89 ? 15.851 3.944 -7.066 1.00 92.94 89 VAL A C 1
ATOM 690 O O . VAL A 1 89 ? 14.867 4.336 -6.454 1.00 92.94 89 VAL A O 1
ATOM 693 N N . THR A 1 90 ? 15.744 3.236 -8.194 1.00 92.88 90 THR A N 1
ATOM 694 C CA . THR A 1 90 ? 14.456 2.933 -8.839 1.00 92.88 90 THR A CA 1
ATOM 695 C C . THR A 1 90 ? 13.536 2.122 -7.928 1.00 92.88 90 THR A C 1
ATOM 697 O O . THR A 1 90 ? 12.344 2.405 -7.861 1.00 92.88 90 THR A O 1
ATOM 700 N N . LEU A 1 91 ? 14.077 1.136 -7.205 1.00 93.56 91 LEU A N 1
ATOM 701 C CA . LEU A 1 91 ? 13.300 0.338 -6.251 1.00 93.56 91 LEU A CA 1
ATOM 702 C C . LEU A 1 91 ? 12.791 1.183 -5.076 1.00 93.56 91 LEU A C 1
ATOM 704 O O . LEU A 1 91 ? 11.640 1.044 -4.672 1.00 93.56 91 LEU A O 1
ATOM 708 N N . GLN A 1 92 ? 13.636 2.066 -4.540 1.00 94.06 92 GLN A N 1
ATOM 709 C CA . GLN A 1 92 ? 13.263 2.954 -3.439 1.00 94.06 92 GLN A CA 1
ATOM 710 C C . GLN A 1 92 ? 12.208 3.979 -3.859 1.00 94.06 92 GLN A C 1
ATOM 712 O O . GLN A 1 92 ? 11.271 4.226 -3.105 1.00 94.06 92 GLN A O 1
ATOM 717 N N . GLU A 1 93 ? 12.338 4.553 -5.056 1.00 94.19 93 GLU A N 1
ATOM 718 C CA . GLU A 1 93 ? 11.349 5.477 -5.613 1.00 94.19 93 GLU A CA 1
ATOM 719 C C . GLU A 1 93 ? 10.015 4.779 -5.874 1.00 94.19 93 GLU A C 1
ATOM 721 O O . GLU A 1 93 ? 8.986 5.265 -5.422 1.00 94.19 93 GLU A O 1
ATOM 726 N N . LEU A 1 94 ? 10.036 3.601 -6.507 1.00 95.06 94 LEU A N 1
ATOM 727 C CA . LEU A 1 94 ? 8.838 2.788 -6.719 1.00 95.06 94 LEU A CA 1
ATOM 728 C C . LEU A 1 94 ? 8.111 2.499 -5.400 1.00 95.06 94 LEU A C 1
ATOM 730 O O . LEU A 1 94 ? 6.896 2.676 -5.319 1.00 95.06 94 LEU A O 1
ATOM 734 N N . LEU A 1 95 ? 8.848 2.050 -4.379 1.00 95.19 95 LEU A N 1
ATOM 735 C CA . LEU A 1 95 ? 8.268 1.707 -3.085 1.00 95.19 95 LEU A CA 1
ATOM 736 C C . LEU A 1 95 ? 7.669 2.936 -2.399 1.00 95.19 95 LEU A C 1
ATOM 738 O O . LEU A 1 95 ? 6.530 2.875 -1.947 1.00 95.19 95 LEU A O 1
ATOM 742 N N . ARG A 1 96 ? 8.413 4.046 -2.345 1.00 95.44 96 ARG A N 1
ATOM 743 C CA . ARG A 1 96 ? 7.952 5.292 -1.725 1.00 95.44 96 ARG A CA 1
ATOM 744 C C . ARG A 1 96 ? 6.695 5.813 -2.415 1.00 95.44 96 ARG A C 1
ATOM 746 O O . ARG A 1 96 ? 5.671 5.969 -1.764 1.00 95.44 96 ARG A O 1
ATOM 753 N N . ASP A 1 97 ? 6.742 5.980 -3.735 1.00 94.88 97 ASP A N 1
ATOM 754 C CA . ASP A 1 97 ? 5.629 6.547 -4.495 1.00 94.88 97 ASP A CA 1
ATOM 755 C C . ASP A 1 97 ? 4.375 5.653 -4.410 1.00 94.88 97 ASP A C 1
ATOM 757 O O . ASP A 1 97 ? 3.248 6.148 -4.427 1.00 94.88 97 ASP A O 1
ATOM 761 N N . CYS A 1 98 ? 4.544 4.327 -4.329 1.00 96.62 98 CYS A N 1
ATOM 762 C CA . CYS A 1 98 ? 3.441 3.386 -4.121 1.00 96.62 98 CYS A CA 1
ATOM 763 C C . CYS A 1 98 ? 2.845 3.496 -2.711 1.00 96.62 98 CYS A C 1
ATOM 765 O O . CYS A 1 98 ? 1.627 3.600 -2.572 1.00 96.62 98 CYS A O 1
ATOM 767 N N . LEU A 1 99 ? 3.681 3.514 -1.670 1.00 95.62 99 LEU A N 1
ATOM 768 C CA . LEU A 1 99 ? 3.215 3.567 -0.284 1.00 95.62 99 LEU A CA 1
ATOM 769 C C . LEU A 1 99 ? 2.594 4.921 0.083 1.00 95.62 99 LEU A C 1
ATOM 771 O O . LEU A 1 99 ? 1.588 4.933 0.788 1.00 95.62 99 LEU A O 1
ATOM 775 N N . ASP A 1 100 ? 3.104 6.036 -0.444 1.00 96.69 100 ASP A N 1
ATOM 776 C CA . ASP A 1 100 ? 2.516 7.368 -0.230 1.00 96.69 100 ASP A CA 1
ATOM 777 C C . ASP A 1 100 ? 1.071 7.435 -0.761 1.00 96.69 100 ASP A C 1
ATOM 779 O O . ASP A 1 100 ? 0.162 7.964 -0.112 1.00 96.69 100 ASP A O 1
ATOM 783 N N . GLN A 1 101 ? 0.825 6.829 -1.927 1.00 96.19 101 GLN A N 1
ATOM 784 C CA . GLN A 1 101 ? -0.524 6.706 -2.481 1.00 96.19 101 GLN A CA 1
ATOM 785 C C . GLN A 1 101 ? -1.411 5.797 -1.622 1.00 96.19 101 GLN A C 1
ATOM 787 O O . GLN A 1 101 ? -2.560 6.137 -1.361 1.00 96.19 101 GLN A O 1
ATOM 792 N N . VAL A 1 102 ? -0.890 4.670 -1.134 1.00 95.12 102 VAL A N 1
ATOM 793 C CA . VAL A 1 102 ? -1.638 3.766 -0.245 1.00 95.12 102 VAL A CA 1
ATOM 794 C C . VAL A 1 102 ? -2.054 4.461 1.054 1.00 95.12 102 VAL A C 1
ATOM 796 O O . VAL A 1 102 ? -3.203 4.326 1.474 1.00 95.12 102 VAL A O 1
ATOM 799 N N . VAL A 1 103 ? -1.156 5.235 1.673 1.00 95.00 103 VAL A N 1
ATOM 800 C CA . VAL A 1 103 ? -1.472 6.036 2.868 1.00 95.00 103 VAL A CA 1
ATOM 801 C C . VAL A 1 103 ? -2.589 7.030 2.560 1.00 95.00 103 VAL A C 1
ATOM 803 O O . VAL A 1 103 ? -3.575 7.080 3.292 1.00 95.00 103 VAL A O 1
ATOM 806 N N . THR A 1 104 ? -2.495 7.732 1.429 1.00 95.56 104 THR A N 1
ATOM 807 C CA . THR A 1 104 ? -3.527 8.679 0.976 1.00 95.56 104 THR A CA 1
ATOM 808 C C . THR A 1 104 ? -4.907 8.013 0.850 1.00 95.56 104 THR A C 1
ATOM 810 O O . THR A 1 104 ? -5.930 8.600 1.201 1.00 95.56 104 THR A O 1
ATOM 813 N N . GLU A 1 105 ? -4.970 6.775 0.361 1.00 93.62 105 GLU A N 1
ATOM 814 C CA . GLU A 1 105 ? -6.228 6.030 0.219 1.00 93.62 105 GLU A CA 1
ATOM 815 C C . GLU A 1 105 ? -6.801 5.574 1.571 1.00 93.62 105 GLU A C 1
ATOM 817 O O . GLU A 1 105 ? -8.012 5.659 1.786 1.00 93.62 105 GLU A O 1
ATOM 822 N N . TYR A 1 106 ? -5.953 5.173 2.523 1.00 91.00 106 TYR A N 1
ATOM 823 C CA . TYR A 1 106 ? -6.395 4.916 3.898 1.00 91.00 106 TYR A CA 1
ATOM 824 C C . TYR A 1 106 ? -6.908 6.177 4.595 1.00 91.00 106 TYR A C 1
ATOM 826 O O . TYR A 1 106 ? -7.935 6.132 5.274 1.00 91.00 106 TYR A O 1
ATOM 834 N N . GLU A 1 107 ? -6.235 7.312 4.418 1.00 93.00 107 GLU A N 1
ATOM 835 C CA . GLU A 1 107 ? -6.687 8.593 4.962 1.00 93.00 107 GLU A CA 1
ATOM 836 C C . GLU A 1 107 ? -8.089 8.938 4.448 1.00 93.00 107 GLU A C 1
ATOM 838 O O . GLU A 1 107 ? -8.979 9.241 5.248 1.00 93.00 107 GLU A O 1
ATOM 843 N N . LYS A 1 108 ? -8.341 8.786 3.141 1.00 91.81 108 LYS A N 1
ATOM 844 C CA . LYS A 1 108 ? -9.678 8.971 2.550 1.00 91.81 108 LYS A CA 1
ATOM 845 C C . LYS A 1 108 ? -10.725 8.045 3.171 1.00 91.81 108 LYS A C 1
ATOM 847 O O . LYS A 1 108 ? -11.814 8.507 3.521 1.00 91.81 108 LYS A O 1
ATOM 852 N N . LEU A 1 109 ? -10.397 6.766 3.366 1.00 86.81 109 LEU A N 1
ATOM 853 C CA . LEU A 1 109 ? -11.299 5.800 4.000 1.00 86.81 109 LEU A CA 1
ATOM 854 C C . LEU A 1 109 ? -11.683 6.233 5.426 1.00 86.81 109 LEU A C 1
ATOM 856 O O . LEU A 1 109 ? -12.856 6.177 5.812 1.00 86.81 109 LEU A O 1
ATOM 860 N N . THR A 1 110 ? -10.711 6.701 6.214 1.00 86.25 110 THR A N 1
ATOM 861 C CA . THR A 1 110 ? -10.974 7.160 7.588 1.00 86.25 110 THR A CA 1
ATOM 862 C C . THR A 1 110 ? -11.829 8.427 7.622 1.00 86.25 110 THR A C 1
ATOM 864 O O . THR A 1 110 ? -12.748 8.514 8.439 1.00 86.25 110 THR A O 1
ATOM 867 N N . GLN A 1 111 ? -11.606 9.374 6.706 1.00 87.19 111 GLN A N 1
ATOM 868 C CA . GLN A 1 111 ? -12.423 10.586 6.581 1.00 87.19 111 GLN A CA 1
ATOM 869 C C . GLN A 1 111 ? -13.879 10.255 6.219 1.00 87.19 111 GLN A C 1
ATOM 871 O O . GLN A 1 111 ? -14.802 10.785 6.840 1.00 87.19 111 GLN A O 1
ATOM 876 N N . HIS A 1 112 ? -14.093 9.329 5.279 1.00 79.75 112 HIS A N 1
ATOM 877 C CA . HIS A 1 112 ? -15.430 8.866 4.891 1.00 79.75 112 HIS A CA 1
ATOM 878 C C . HIS A 1 112 ? -16.157 8.137 6.036 1.00 79.75 112 HIS A C 1
ATOM 880 O O . HIS A 1 112 ? -17.365 8.277 6.231 1.00 79.75 112 HIS A O 1
ATOM 886 N N . THR A 1 113 ? -15.420 7.381 6.850 1.00 75.50 113 THR A N 1
ATOM 887 C CA . THR A 1 113 ? -15.993 6.699 8.020 1.00 75.50 113 THR A CA 1
ATOM 888 C C . THR A 1 113 ? -16.434 7.703 9.094 1.00 75.50 113 THR A C 1
ATOM 890 O O . THR A 1 113 ? -17.498 7.551 9.698 1.00 75.50 113 THR A O 1
ATOM 893 N N . GLN A 1 114 ? -15.657 8.772 9.308 1.00 72.50 114 GLN A N 1
ATOM 894 C CA . GLN A 1 114 ? -15.998 9.828 10.265 1.00 72.50 114 GLN A CA 1
ATOM 895 C C . GLN A 1 114 ? -17.225 10.648 9.840 1.00 72.50 114 GLN A C 1
ATOM 897 O O . GLN A 1 114 ? -18.054 10.980 10.693 1.00 72.50 114 GLN A O 1
ATOM 902 N N . SER A 1 115 ? -17.373 10.969 8.548 1.00 70.19 115 SER A N 1
ATOM 903 C CA . SER A 1 115 ? -18.552 11.694 8.052 1.00 70.19 115 SER A CA 1
ATOM 904 C C . SER A 1 115 ? -19.829 10.872 8.229 1.00 70.19 115 SER A C 1
ATOM 906 O O . SER A 1 115 ? -20.795 11.375 8.808 1.00 70.19 115 SER A O 1
ATOM 908 N N . LYS A 1 116 ? -19.802 9.586 7.855 1.00 69.12 116 LYS A N 1
ATOM 909 C CA . LYS A 1 116 ? -20.936 8.665 8.019 1.00 69.12 116 LYS A CA 1
ATOM 910 C C . LYS A 1 116 ? -21.350 8.514 9.487 1.00 69.12 116 LYS A C 1
ATOM 912 O O . LYS A 1 116 ? -22.522 8.675 9.823 1.00 69.12 116 LYS A O 1
ATOM 917 N N . GLY A 1 117 ? -20.387 8.322 10.393 1.00 66.31 117 GLY A N 1
ATOM 918 C CA . GLY A 1 117 ? -20.667 8.240 11.831 1.00 66.31 117 GLY A CA 1
ATOM 919 C C . GLY A 1 117 ? -21.258 9.531 12.421 1.00 66.31 117 GLY A C 1
ATOM 920 O O . GLY A 1 117 ? -22.055 9.484 13.362 1.00 66.31 117 GLY A O 1
ATOM 921 N N . ARG A 1 118 ? -20.913 10.703 11.869 1.00 61.81 118 ARG A N 1
ATOM 922 C CA . ARG A 1 118 ? -21.482 11.997 12.284 1.00 61.81 118 ARG A CA 1
ATOM 923 C C . ARG A 1 118 ? -22.908 12.195 11.763 1.00 61.81 118 ARG A C 1
AT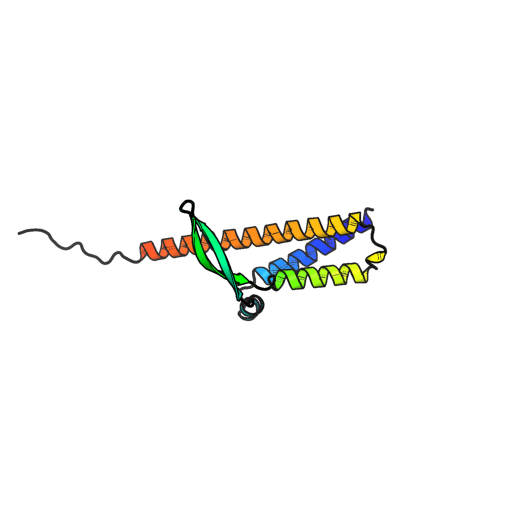OM 925 O O . ARG A 1 118 ? -23.739 12.738 12.492 1.00 61.81 118 ARG A O 1
ATOM 932 N N . GLU A 1 119 ? -23.205 11.735 10.551 1.00 59.81 119 GLU A N 1
ATOM 933 C CA . GLU A 1 119 ? -24.557 11.750 9.979 1.00 59.81 119 GLU A CA 1
ATOM 934 C C . GLU A 1 119 ? -25.512 10.817 10.731 1.00 59.81 119 GLU A C 1
ATOM 936 O O . GLU A 1 119 ? -26.621 11.235 11.071 1.00 59.81 119 GLU A O 1
ATOM 941 N N . GLU A 1 120 ? -25.070 9.608 11.085 1.00 58.91 120 GLU A N 1
ATOM 942 C CA . GLU A 1 120 ? -25.858 8.650 11.874 1.00 58.91 120 GLU A CA 1
ATOM 943 C C . GLU A 1 120 ? -26.151 9.178 13.290 1.00 58.91 120 GLU A C 1
ATOM 945 O O . GLU A 1 120 ? -27.294 9.124 13.752 1.00 58.91 120 GLU A O 1
ATOM 950 N N . ARG A 1 121 ? -25.167 9.803 13.959 1.00 58.66 121 ARG A N 1
ATOM 951 C CA . ARG A 1 121 ? -25.385 10.487 15.253 1.00 58.66 121 ARG A CA 1
ATOM 952 C C . ARG A 1 121 ? -26.329 11.690 15.126 1.00 58.66 121 ARG A C 1
ATOM 954 O O . ARG A 1 121 ? -27.163 11.914 16.003 1.00 58.66 121 ARG A O 1
ATOM 961 N N . GLY A 1 122 ? -26.243 12.446 14.030 1.00 53.78 122 GLY A N 1
ATOM 962 C CA . GLY A 1 122 ? -27.162 13.548 13.728 1.00 53.78 122 GLY A CA 1
ATOM 963 C C . GLY A 1 122 ? -28.586 13.090 13.386 1.00 53.78 122 GLY A C 1
ATOM 964 O O . GLY A 1 122 ? -29.550 13.798 13.681 1.00 53.78 122 GLY A O 1
ATOM 965 N N . ALA A 1 123 ? -28.746 11.904 12.796 1.00 52.75 123 ALA A N 1
ATOM 966 C CA . ALA A 1 123 ? -30.039 11.279 12.531 1.00 52.75 123 ALA A CA 1
ATOM 967 C C . ALA A 1 123 ? -30.681 10.720 13.812 1.00 52.75 123 ALA A C 1
ATOM 969 O O . ALA A 1 123 ? -31.865 10.967 14.046 1.00 52.75 123 ALA A O 1
ATOM 970 N N . ALA A 1 124 ? -29.901 10.079 14.688 1.00 53.00 124 ALA A N 1
ATOM 971 C CA . ALA A 1 124 ? -30.368 9.616 15.997 1.00 53.00 124 ALA A CA 1
ATOM 972 C C . ALA A 1 124 ? -30.867 10.773 16.891 1.00 53.00 124 ALA A C 1
ATOM 974 O O . ALA A 1 124 ? -31.847 10.618 17.618 1.00 53.00 124 ALA A O 1
ATOM 975 N N . GLY A 1 125 ? -30.273 11.968 16.774 1.00 48.53 125 GLY A N 1
ATOM 976 C CA . GLY A 1 125 ? -30.721 13.175 17.484 1.00 48.53 125 GLY A CA 1
ATOM 977 C C . GLY A 1 125 ? -32.033 13.800 16.980 1.00 48.53 125 GLY A C 1
ATOM 978 O O . GLY A 1 125 ? -32.580 14.676 17.645 1.00 48.53 125 GLY A O 1
ATOM 979 N N . ARG A 1 126 ? -32.565 13.374 15.823 1.00 50.25 126 ARG A N 1
ATOM 980 C CA . ARG A 1 126 ? -33.813 13.914 15.237 1.00 50.25 126 ARG A CA 1
ATOM 981 C C . ARG A 1 126 ? -35.047 13.030 15.468 1.00 50.25 126 ARG A C 1
ATOM 983 O O . ARG A 1 126 ? -36.153 13.461 15.155 1.00 50.25 126 ARG A O 1
ATOM 990 N N . GLY A 1 127 ? -34.876 11.837 16.041 1.00 43.59 127 GLY A N 1
ATOM 991 C CA . GLY A 1 127 ? -35.936 10.837 16.227 1.00 43.59 127 GLY A CA 1
ATOM 992 C C . GLY A 1 1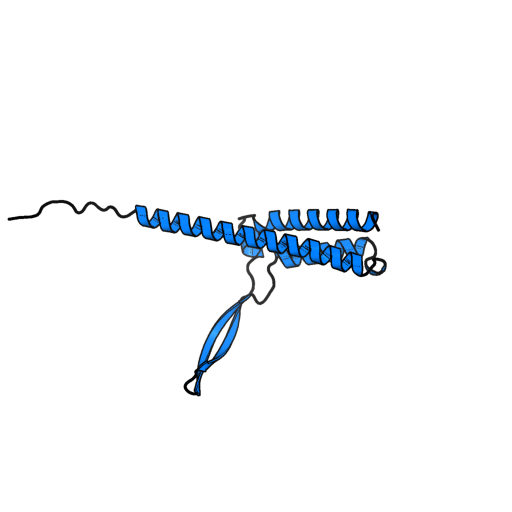27 ? -36.740 10.913 17.531 1.00 43.59 127 GLY A C 1
ATOM 993 O O . GLY A 1 127 ? -37.655 10.117 17.706 1.00 43.59 127 GLY A O 1
ATOM 994 N N . VAL A 1 128 ? -36.455 11.848 18.447 1.00 46.59 128 VAL A N 1
ATOM 995 C CA . VAL A 1 128 ? -37.193 11.965 19.723 1.00 46.59 128 VAL A CA 1
ATOM 996 C C . VAL A 1 128 ? -37.829 13.349 19.856 1.00 46.59 128 VAL A C 1
ATOM 998 O O . VAL A 1 128 ? -37.387 14.204 20.614 1.00 46.59 128 VAL A O 1
ATOM 1001 N N . LYS A 1 129 ? -38.915 13.572 19.113 1.00 46.34 129 LYS A N 1
ATOM 1002 C CA . LYS A 1 129 ? -39.967 14.523 19.502 1.00 46.34 129 LYS A CA 1
ATOM 1003 C C . LYS A 1 129 ? -41.235 13.728 19.803 1.00 46.34 129 LYS A C 1
ATOM 1005 O O . LYS A 1 129 ? -42.214 13.798 19.068 1.00 46.34 129 LYS A O 1
ATOM 1010 N N . PHE A 1 130 ? -41.205 12.941 20.881 1.00 39.66 130 PHE A N 1
ATOM 1011 C CA . PHE A 1 130 ? -42.448 12.508 21.513 1.00 39.66 130 PHE A CA 1
ATOM 1012 C C . PHE A 1 130 ? -43.112 13.752 22.105 1.00 39.66 130 PHE A C 1
ATOM 1014 O O . PHE A 1 130 ? -42.520 14.462 22.917 1.00 39.66 130 PHE A O 1
ATOM 1021 N N . GLY A 1 131 ? -44.314 14.050 21.616 1.00 40.97 131 GLY A N 1
ATOM 1022 C CA . GLY A 1 131 ? -45.117 15.180 22.048 1.00 40.97 131 GLY A CA 1
ATOM 1023 C C . GLY A 1 131 ? -45.418 15.107 23.540 1.00 40.97 131 GLY A C 1
ATOM 1024 O O . GLY A 1 131 ? -46.249 14.321 23.977 1.00 40.97 131 GLY A O 1
ATOM 1025 N N . LEU A 1 132 ? -44.771 15.975 24.307 1.00 39.84 132 LEU A N 1
ATOM 1026 C CA . LEU A 1 132 ? -45.180 16.345 25.655 1.00 39.84 132 LEU A CA 1
ATOM 1027 C C . LEU A 1 132 ? -45.321 17.866 25.689 1.00 39.84 132 LEU A C 1
ATOM 1029 O O . LEU A 1 132 ? -44.488 18.583 26.228 1.00 39.84 132 LEU A O 1
ATOM 1033 N N . PHE A 1 133 ? -46.380 18.364 25.056 1.00 37.84 133 PHE A N 1
ATOM 1034 C CA . PHE A 1 133 ? -46.909 19.693 25.344 1.00 37.84 133 PHE A CA 1
ATOM 1035 C C . PHE A 1 133 ? -48.430 19.589 25.396 1.00 37.84 133 PHE A C 1
ATOM 1037 O O . PHE A 1 133 ? -49.101 19.481 24.375 1.00 37.84 133 PHE A O 1
ATOM 1044 N N . GLY A 1 134 ? -48.957 19.554 26.619 1.00 33.41 134 GLY A N 1
ATOM 1045 C CA . GLY A 1 134 ? -50.368 19.309 26.886 1.00 33.41 134 GLY A CA 1
ATOM 1046 C C . GLY A 1 134 ? -50.777 19.680 28.309 1.00 33.41 134 GLY A C 1
ATOM 1047 O O . GLY A 1 134 ? -51.224 18.817 29.048 1.00 33.41 134 GLY A O 1
ATOM 1048 N N . ARG A 1 135 ? -50.686 20.984 28.606 1.00 34.59 135 ARG A N 1
ATOM 1049 C CA . ARG A 1 135 ? -51.364 21.757 29.669 1.00 34.59 135 ARG A CA 1
ATOM 1050 C C . ARG A 1 135 ? -50.743 21.850 31.074 1.00 34.59 135 ARG A C 1
ATOM 1052 O O . ARG A 1 135 ? -50.407 20.879 31.735 1.00 34.59 135 ARG A O 1
ATOM 1059 N N . ARG A 1 136 ? -50.651 23.122 31.477 1.00 35.38 136 ARG A N 1
ATOM 1060 C CA . ARG A 1 136 ? -50.296 23.735 32.760 1.00 35.38 136 ARG A CA 1
ATOM 1061 C C . ARG A 1 136 ? -51.587 24.319 33.352 1.00 35.38 136 ARG A C 1
ATOM 1063 O O . ARG A 1 136 ? -52.366 24.834 32.553 1.00 35.38 136 ARG A O 1
ATOM 1070 N N . ALA A 1 137 ? -51.676 24.344 34.687 1.00 36.44 137 ALA A N 1
ATOM 1071 C CA . ALA A 1 137 ? -52.657 25.055 35.528 1.00 36.44 137 ALA A CA 1
ATOM 1072 C C . ALA A 1 137 ? -54.111 24.559 35.361 1.00 36.44 137 ALA A C 1
ATOM 1074 O O . ALA A 1 137 ? -54.553 24.307 34.248 1.00 36.44 137 ALA A O 1
ATOM 1075 N N . GLU A 1 138 ? -54.893 24.315 36.408 1.00 36.81 138 GLU A N 1
ATOM 1076 C CA . GLU A 1 138 ? -54.994 24.932 37.741 1.00 36.81 138 GLU A CA 1
ATOM 1077 C C . GLU A 1 138 ? -55.134 23.882 38.855 1.00 36.81 138 GLU A C 1
ATOM 1079 O O . GLU A 1 138 ? -55.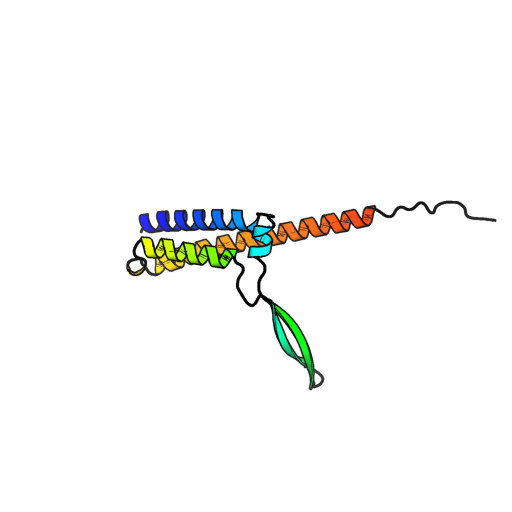608 22.761 38.557 1.00 36.81 138 GLU A O 1
#

Sequence (138 aa):
MEAYRIWSSALSRELVRSFTGALHTDSAGSVLATATNWEELEIQEEAESGSSVTSKIRLPAQPSWYIQSLLFHLCLEVNRVGGHALPKVTLQELLRDCLDQVVTEYEKLTQHTQSKGREERGAAGRGVKFGLFGRRAE

InterPro domains:
  IPR033370 Conserved oligomeric Golgi complex subunit 1 [PTHR31658] (2-116)

Organism: Synaphobranchus kaupii (NCBI:txid118154)